Protein AF-A0A4Y2BUJ6-F1 (afdb_monomer_lite)

pLDDT: mean 91.86, std 6.01, range [64.06, 96.88]

Structure (mmCIF, N/CA/C/O backbone):
data_AF-A0A4Y2BUJ6-F1
#
_entry.id   AF-A0A4Y2BUJ6-F1
#
loop_
_atom_site.group_PDB
_atom_site.id
_atom_site.type_symbol
_atom_site.label_atom_id
_atom_site.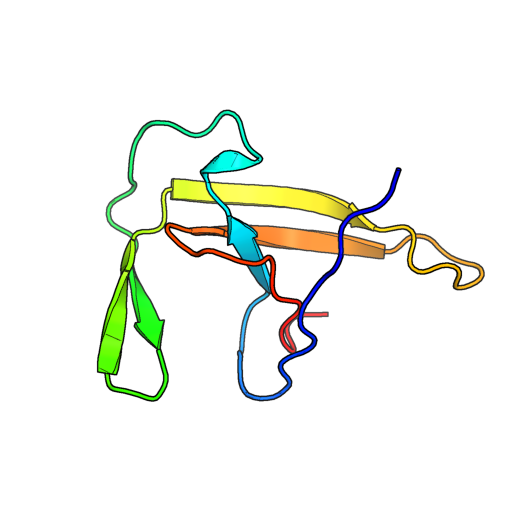label_alt_id
_atom_site.label_comp_id
_atom_site.label_asym_id
_atom_site.label_entity_id
_atom_site.label_seq_id
_atom_site.pdbx_PDB_ins_code
_atom_site.Cartn_x
_atom_site.Cartn_y
_atom_site.Cartn_z
_atom_site.occupancy
_atom_site.B_iso_or_equiv
_atom_site.auth_seq_id
_atom_site.auth_comp_id
_atom_site.auth_asym_id
_atom_site.auth_atom_id
_atom_site.pdbx_PDB_model_num
ATOM 1 N N . MET A 1 1 ? -19.384 11.682 0.063 1.00 64.06 1 MET A N 1
ATOM 2 C CA . MET A 1 1 ? -18.729 10.683 -0.810 1.00 64.06 1 MET A CA 1
ATOM 3 C C . MET A 1 1 ? -17.626 10.031 0.003 1.00 64.06 1 MET A C 1
ATOM 5 O O . MET A 1 1 ? -16.886 10.762 0.645 1.00 64.06 1 MET A O 1
ATOM 9 N N . GLY A 1 2 ? -17.583 8.701 0.058 1.00 81.75 2 GLY A N 1
ATOM 10 C CA . GLY A 1 2 ? -16.556 7.941 0.780 1.00 81.75 2 GLY A CA 1
ATOM 11 C C . GLY A 1 2 ? -15.686 7.142 -0.188 1.00 81.75 2 GLY A C 1
ATOM 12 O O . GLY A 1 2 ? -16.035 7.008 -1.361 1.00 81.75 2 GLY A O 1
ATOM 13 N N . PHE A 1 3 ? -14.566 6.614 0.298 1.00 85.81 3 PHE A N 1
ATOM 14 C CA . PHE A 1 3 ? -13.740 5.669 -0.452 1.00 85.81 3 PHE A CA 1
ATOM 15 C C . PHE A 1 3 ? -14.151 4.236 -0.116 1.00 85.81 3 PHE A C 1
ATOM 17 O O . PHE A 1 3 ? -14.488 3.934 1.026 1.00 85.81 3 PHE A O 1
ATOM 24 N N . GLN A 1 4 ? -14.107 3.354 -1.111 1.00 92.00 4 GLN A N 1
ATOM 25 C CA . GLN A 1 4 ? -14.211 1.915 -0.894 1.00 92.00 4 GLN A CA 1
ATOM 26 C C . GLN A 1 4 ? -12.804 1.344 -0.760 1.00 92.00 4 GLN A C 1
ATOM 28 O O . GLN A 1 4 ? -11.980 1.528 -1.656 1.00 92.00 4 GLN A O 1
ATOM 33 N N . PHE A 1 5 ? -12.551 0.674 0.360 1.00 93.69 5 PHE A N 1
ATOM 34 C CA . PHE A 1 5 ? -11.302 -0.026 0.634 1.00 93.69 5 PHE A CA 1
ATOM 35 C C . PHE A 1 5 ? -11.504 -1.528 0.476 1.00 93.69 5 PHE A C 1
ATOM 37 O O . PHE A 1 5 ? -12.548 -2.063 0.854 1.00 93.69 5 PHE A O 1
ATOM 44 N N . LEU A 1 6 ? -10.485 -2.200 -0.049 1.00 96.06 6 LEU A N 1
ATOM 45 C CA . LEU A 1 6 ? -10.339 -3.640 0.115 1.00 96.06 6 LEU A CA 1
ATOM 46 C C . LEU A 1 6 ? -9.772 -3.902 1.512 1.00 96.06 6 LEU A C 1
ATOM 48 O O . LEU A 1 6 ? -8.833 -3.228 1.931 1.00 96.06 6 LEU A O 1
ATOM 52 N N . ILE A 1 7 ? -10.342 -4.869 2.224 1.00 94.88 7 ILE A N 1
ATOM 53 C CA . ILE A 1 7 ? -9.783 -5.360 3.485 1.00 94.88 7 ILE A CA 1
ATOM 54 C C . ILE A 1 7 ? -8.987 -6.617 3.153 1.00 94.88 7 ILE A C 1
ATOM 56 O O . ILE A 1 7 ? -9.569 -7.593 2.678 1.00 94.88 7 ILE A O 1
ATOM 60 N N . ASP A 1 8 ? -7.676 -6.580 3.369 1.00 95.31 8 ASP A N 1
ATOM 61 C CA . ASP A 1 8 ? -6.766 -7.665 3.008 1.00 95.31 8 ASP A CA 1
ATOM 62 C C . ASP A 1 8 ? -5.919 -8.077 4.214 1.00 95.31 8 ASP A C 1
ATOM 64 O O . ASP A 1 8 ? -4.888 -7.482 4.516 1.00 95.31 8 ASP A O 1
ATOM 68 N N . SER A 1 9 ? -6.341 -9.138 4.904 1.00 94.62 9 SER A N 1
ATOM 69 C CA . SER A 1 9 ? -5.584 -9.703 6.027 1.00 94.62 9 SER A CA 1
ATOM 70 C C . SER A 1 9 ? -4.279 -10.389 5.604 1.00 94.62 9 SER A C 1
ATOM 72 O O . SER A 1 9 ? -3.494 -10.766 6.469 1.00 94.62 9 SER A O 1
ATOM 74 N N . GLY A 1 10 ? -4.062 -10.607 4.303 1.00 94.31 10 GLY A N 1
ATOM 75 C CA . GLY A 1 10 ? -2.806 -11.118 3.754 1.00 94.31 10 GLY A CA 1
ATOM 76 C C . GLY A 1 10 ? -1.770 -10.022 3.490 1.00 94.31 10 GLY A C 1
ATOM 77 O O . GLY A 1 10 ? -0.600 -10.336 3.267 1.00 94.31 10 GLY A O 1
ATOM 78 N N . ALA A 1 11 ? -2.169 -8.747 3.532 1.00 95.38 11 ALA A N 1
ATOM 79 C CA . ALA A 1 11 ? -1.272 -7.613 3.371 1.00 95.38 11 ALA A CA 1
ATOM 80 C C . ALA A 1 11 ? -0.755 -7.137 4.735 1.00 95.38 11 ALA A C 1
ATOM 82 O O . ALA A 1 11 ? -1.523 -6.719 5.597 1.00 95.38 11 ALA A O 1
ATOM 83 N N . ALA A 1 12 ? 0.568 -7.132 4.909 1.00 95.38 12 ALA A N 1
ATOM 84 C CA . ALA A 1 12 ? 1.203 -6.685 6.151 1.00 95.38 12 ALA A CA 1
ATOM 85 C C . ALA A 1 12 ? 1.091 -5.170 6.401 1.00 95.38 12 ALA A C 1
ATOM 87 O O . ALA A 1 12 ? 1.402 -4.723 7.498 1.00 95.38 12 ALA A O 1
ATOM 88 N N . VAL A 1 13 ? 0.712 -4.388 5.386 1.00 96.00 13 VAL A N 1
ATOM 89 C CA . VAL A 1 13 ? 0.666 -2.920 5.404 1.00 96.00 13 VAL A CA 1
ATOM 90 C C . VAL A 1 13 ? -0.531 -2.405 4.609 1.00 96.00 13 VAL A C 1
ATOM 92 O O . VAL A 1 13 ? -1.010 -3.074 3.688 1.00 96.00 13 VAL A O 1
ATOM 95 N N . SER A 1 14 ? -0.986 -1.200 4.939 1.00 96.75 14 SER A N 1
ATOM 96 C CA . SER A 1 14 ? -2.076 -0.511 4.252 1.00 96.75 14 SER A CA 1
ATOM 97 C C . SER A 1 14 ? -1.572 0.366 3.105 1.00 96.75 14 SER A C 1
ATOM 99 O O . SER A 1 14 ? -0.524 1.012 3.195 1.00 96.75 14 SER A O 1
ATOM 101 N N . TYR A 1 15 ? -2.349 0.442 2.021 1.00 96.69 15 TYR A N 1
ATOM 102 C CA . TYR A 1 15 ? -1.982 1.185 0.816 1.00 96.69 15 TYR A CA 1
ATOM 103 C C . TYR A 1 15 ? -3.037 2.187 0.349 1.00 96.69 15 TYR A C 1
ATOM 105 O O . TYR A 1 15 ? -4.239 1.912 0.340 1.00 96.69 15 TYR A O 1
ATOM 113 N N . LEU A 1 16 ? -2.557 3.321 -0.163 1.00 96.12 16 LEU A N 1
ATOM 114 C CA . LEU A 1 16 ? -3.351 4.285 -0.918 1.00 96.12 16 LEU A CA 1
ATOM 115 C C . LEU A 1 16 ? -2.868 4.369 -2.368 1.00 96.12 16 LEU A C 1
ATOM 117 O O . LEU A 1 16 ? -1.668 4.527 -2.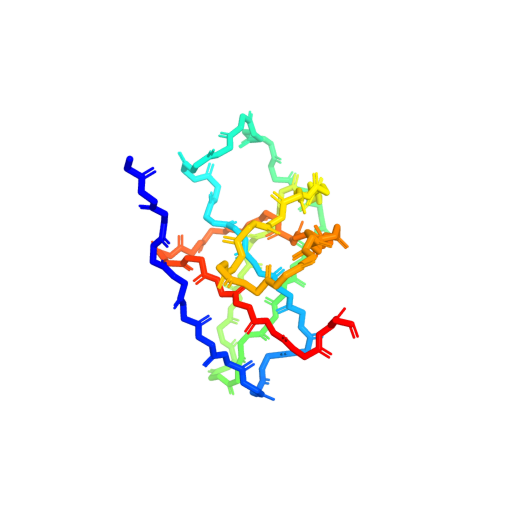613 1.00 96.12 16 LEU A O 1
ATOM 121 N N . PRO A 1 17 ? -3.789 4.358 -3.347 1.00 96.12 17 PRO A N 1
ATOM 122 C CA . PRO A 1 17 ? -3.466 4.638 -4.730 1.00 96.12 17 PRO A CA 1
ATOM 123 C C . PRO A 1 17 ? -2.841 6.023 -4.861 1.00 96.12 17 PRO A C 1
ATOM 125 O O . PRO A 1 17 ? -3.460 7.027 -4.498 1.00 96.12 17 PRO A O 1
ATOM 128 N N . ARG A 1 18 ? -1.672 6.105 -5.498 1.00 95.06 18 ARG A N 1
ATOM 129 C CA . ARG A 1 18 ? -1.012 7.377 -5.836 1.00 95.06 18 ARG A CA 1
ATOM 130 C C . ARG A 1 18 ? -1.944 8.377 -6.521 1.00 95.06 18 ARG A C 1
ATOM 132 O O . ARG A 1 18 ? -1.826 9.580 -6.323 1.00 95.06 18 ARG A O 1
ATOM 139 N N . ARG A 1 19 ? -2.894 7.895 -7.332 1.00 93.50 19 ARG A N 1
ATOM 140 C CA . ARG A 1 19 ? -3.873 8.755 -8.023 1.00 93.50 19 ARG A CA 1
ATOM 141 C C . ARG A 1 19 ? -4.749 9.579 -7.071 1.00 93.50 19 ARG A C 1
ATOM 143 O O . ARG A 1 19 ? -5.295 10.588 -7.503 1.00 93.50 19 ARG A O 1
ATOM 150 N N . LEU A 1 20 ? -4.888 9.150 -5.816 1.00 91.81 20 LEU A N 1
ATOM 151 C CA . LEU A 1 20 ? -5.674 9.835 -4.788 1.00 91.81 20 LEU A CA 1
ATOM 152 C C . LEU A 1 20 ? -4.851 10.843 -3.980 1.00 91.81 20 LEU A C 1
ATOM 154 O O . LEU A 1 20 ? -5.419 11.560 -3.162 1.00 91.81 20 LEU A O 1
ATOM 158 N N . THR A 1 21 ? -3.539 10.920 -4.204 1.00 91.62 21 THR A N 1
ATOM 159 C CA . THR A 1 21 ? -2.639 11.758 -3.410 1.00 91.62 21 THR A CA 1
ATOM 160 C C . THR A 1 21 ? -1.856 12.736 -4.283 1.00 91.62 21 THR A C 1
ATOM 162 O O . THR A 1 21 ? -1.884 12.704 -5.520 1.00 91.62 21 THR A O 1
ATOM 165 N N . LYS A 1 22 ? -1.154 13.664 -3.626 1.00 89.56 22 LYS A N 1
ATOM 166 C CA . LYS A 1 22 ? -0.298 14.657 -4.294 1.00 89.56 22 LYS A CA 1
ATOM 167 C C . LYS A 1 22 ? 1.117 14.137 -4.566 1.00 89.56 22 LYS A C 1
ATOM 169 O O . LYS A 1 22 ? 1.896 14.838 -5.207 1.00 89.56 22 LYS A O 1
ATOM 174 N N . TYR A 1 23 ? 1.455 12.925 -4.125 1.00 87.50 23 TYR A N 1
ATOM 175 C CA . TYR A 1 23 ? 2.784 12.352 -4.319 1.00 87.50 23 TYR A CA 1
ATOM 176 C C . TYR A 1 23 ? 3.008 12.017 -5.800 1.00 87.50 23 TYR A C 1
ATOM 178 O O . TYR A 1 23 ? 2.273 11.242 -6.419 1.00 87.50 23 TYR A O 1
ATOM 186 N N . ARG A 1 24 ? 4.020 12.649 -6.402 1.00 78.50 24 ARG A N 1
ATOM 187 C CA . ARG A 1 24 ? 4.358 12.479 -7.827 1.00 78.50 24 ARG A CA 1
ATOM 188 C C . ARG A 1 24 ? 5.678 11.754 -8.056 1.00 78.50 24 ARG A C 1
ATOM 190 O O . ARG A 1 24 ? 5.807 11.089 -9.079 1.00 78.50 24 ARG A O 1
ATOM 197 N N . VAL A 1 25 ? 6.611 11.858 -7.115 1.00 82.12 25 VAL A N 1
ATOM 198 C CA . VAL A 1 25 ? 7.964 11.304 -7.223 1.00 82.12 25 VAL A CA 1
ATOM 199 C C . VAL A 1 25 ? 8.005 9.947 -6.532 1.00 82.12 25 VAL A C 1
ATOM 201 O O . VAL A 1 25 ? 7.600 9.835 -5.378 1.00 82.12 25 VAL A O 1
ATOM 204 N N . ALA A 1 26 ? 8.433 8.915 -7.261 1.00 78.00 26 ALA A N 1
ATOM 205 C CA . ALA A 1 26 ? 8.659 7.597 -6.679 1.00 78.00 26 ALA A CA 1
ATOM 206 C C . ALA A 1 26 ? 9.868 7.655 -5.739 1.00 78.00 26 ALA A C 1
ATOM 208 O O . ALA A 1 26 ? 10.847 8.339 -6.038 1.00 78.00 26 ALA A O 1
ATOM 209 N N . GLN A 1 27 ? 9.794 6.941 -4.623 1.00 82.94 27 GLN A N 1
ATOM 210 C CA . GLN A 1 27 ? 10.943 6.740 -3.744 1.00 82.94 27 GLN A CA 1
ATOM 211 C C . GLN A 1 27 ? 11.657 5.443 -4.140 1.00 82.94 27 GLN A C 1
ATOM 213 O O . GLN A 1 27 ? 11.073 4.593 -4.813 1.00 82.94 27 GLN A O 1
ATOM 218 N N . GLU A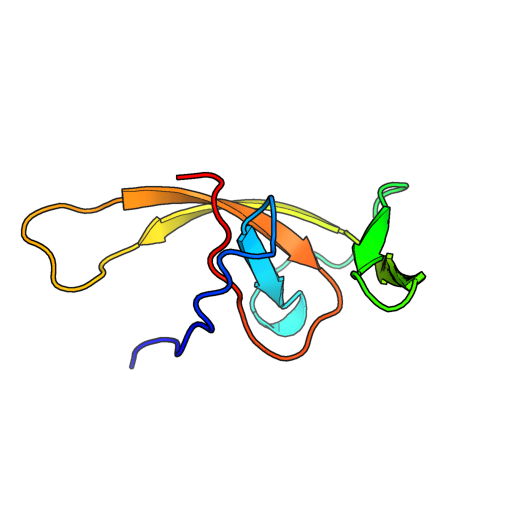 1 28 ? 12.901 5.248 -3.694 1.00 77.38 28 GLU A N 1
ATOM 219 C CA . GLU A 1 28 ? 13.629 3.971 -3.835 1.00 77.38 28 GLU A CA 1
ATOM 220 C C . GLU A 1 28 ? 13.074 2.888 -2.889 1.00 77.38 28 GLU A C 1
ATOM 222 O O . GLU A 1 28 ? 13.798 2.101 -2.288 1.00 77.38 28 GLU A O 1
ATOM 227 N N . THR A 1 29 ? 11.757 2.856 -2.705 1.00 84.06 29 THR A N 1
ATOM 228 C CA . THR A 1 29 ? 11.061 1.879 -1.877 1.00 84.06 29 THR A CA 1
ATOM 229 C C . THR A 1 29 ? 10.072 1.131 -2.743 1.00 84.06 29 THR A C 1
ATOM 231 O O . THR A 1 29 ? 9.332 1.707 -3.541 1.00 84.06 29 THR A O 1
ATOM 234 N N . THR A 1 30 ? 10.088 -0.183 -2.592 1.00 89.62 30 THR A N 1
ATOM 235 C CA . THR A 1 30 ? 9.327 -1.105 -3.415 1.00 89.62 30 THR A CA 1
ATOM 236 C C . THR A 1 30 ? 8.711 -2.160 -2.515 1.00 89.62 30 THR A C 1
ATOM 238 O O . THR A 1 30 ? 9.381 -2.684 -1.625 1.00 89.62 30 THR A O 1
ATOM 241 N N . SER A 1 31 ? 7.440 -2.470 -2.743 1.00 93.38 31 SER A N 1
ATOM 242 C CA . SER A 1 31 ? 6.760 -3.587 -2.092 1.00 93.38 31 SER A CA 1
ATOM 243 C C . SER A 1 31 ? 6.610 -4.759 -3.055 1.00 93.38 31 SER A C 1
ATOM 245 O O . SER A 1 31 ? 6.637 -4.584 -4.274 1.00 93.38 31 SER A O 1
ATOM 247 N N . TYR A 1 32 ? 6.429 -5.954 -2.500 1.00 94.88 32 TYR A N 1
ATOM 248 C CA . TYR A 1 32 ? 6.220 -7.177 -3.266 1.00 94.88 32 TYR A CA 1
ATOM 249 C C . TYR A 1 32 ? 4.861 -7.763 -2.910 1.00 94.88 32 TYR A C 1
ATOM 251 O O . TYR A 1 32 ? 4.557 -7.960 -1.734 1.00 94.88 32 TYR A O 1
ATOM 259 N N . ALA A 1 33 ? 4.044 -8.021 -3.925 1.00 93.50 33 ALA A N 1
ATOM 260 C CA . ALA A 1 33 ? 2.785 -8.726 -3.751 1.00 93.50 33 ALA A CA 1
ATOM 261 C C . ALA A 1 33 ? 3.021 -10.235 -3.590 1.00 93.50 33 ALA A C 1
ATOM 263 O O . ALA A 1 33 ? 4.058 -10.768 -3.989 1.00 93.50 33 ALA A O 1
ATOM 264 N N . ALA A 1 34 ? 2.018 -10.949 -3.076 1.00 92.62 34 ALA A N 1
ATOM 265 C CA . ALA A 1 34 ? 2.086 -12.401 -2.892 1.00 92.62 34 ALA A CA 1
ATOM 266 C C . ALA A 1 34 ? 2.320 -13.179 -4.203 1.00 92.62 34 ALA A C 1
ATOM 268 O O . ALA A 1 34 ? 2.872 -14.273 -4.186 1.00 92.62 34 ALA A O 1
ATOM 269 N N . A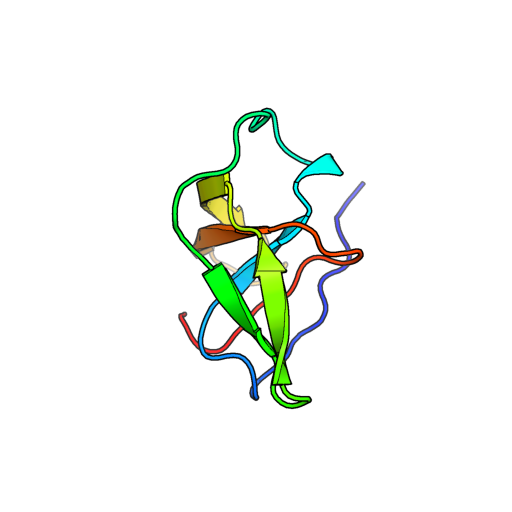SN A 1 35 ? 1.938 -12.610 -5.350 1.00 93.19 35 ASN A N 1
ATOM 270 C CA . ASN A 1 35 ? 2.197 -13.190 -6.672 1.00 93.19 35 ASN A CA 1
ATOM 271 C C . ASN A 1 35 ? 3.598 -12.854 -7.230 1.00 93.19 35 ASN A C 1
ATOM 273 O O . ASN A 1 35 ? 3.862 -13.111 -8.403 1.00 93.19 35 ASN A O 1
ATOM 277 N N . GLY A 1 36 ? 4.474 -12.245 -6.425 1.00 93.75 36 GLY A N 1
ATOM 278 C CA . GLY A 1 36 ? 5.830 -11.856 -6.810 1.00 93.75 36 GLY A CA 1
ATOM 279 C C . GLY A 1 36 ? 5.919 -10.565 -7.626 1.00 93.75 36 GLY A C 1
ATOM 280 O O . GLY A 1 36 ? 7.023 -10.166 -7.996 1.00 93.75 36 GLY A O 1
ATOM 281 N N . SER A 1 37 ? 4.799 -9.891 -7.912 1.00 94.69 37 SER A N 1
ATOM 282 C CA . SER A 1 37 ? 4.840 -8.625 -8.638 1.00 94.69 37 SER A CA 1
ATOM 283 C C . SER A 1 37 ? 5.390 -7.493 -7.774 1.00 94.69 37 SER A C 1
ATOM 285 O O . SER A 1 37 ? 5.215 -7.433 -6.554 1.00 94.69 37 SER A O 1
ATOM 287 N N . THR A 1 38 ? 6.070 -6.573 -8.442 1.00 95.31 38 THR A N 1
ATOM 288 C CA . THR A 1 38 ? 6.659 -5.383 -7.843 1.00 95.31 38 THR A CA 1
ATOM 289 C C . THR A 1 38 ? 5.647 -4.239 -7.801 1.00 95.31 38 THR A C 1
ATOM 291 O O . THR A 1 38 ? 5.033 -3.915 -8.817 1.00 95.31 38 THR A O 1
ATOM 294 N N . ILE A 1 39 ? 5.524 -3.576 -6.652 1.00 95.19 39 ILE A N 1
ATOM 295 C CA . ILE A 1 39 ? 4.682 -2.393 -6.457 1.00 95.19 39 ILE A CA 1
ATOM 296 C C . ILE A 1 39 ? 5.584 -1.197 -6.146 1.00 95.19 39 ILE A C 1
ATOM 298 O O . ILE A 1 39 ? 6.311 -1.194 -5.152 1.00 95.19 39 ILE A O 1
ATOM 302 N N . LYS A 1 40 ? 5.528 -0.163 -6.993 1.00 95.19 40 LYS A N 1
ATOM 303 C CA . LYS A 1 40 ? 6.261 1.093 -6.774 1.00 95.19 40 LYS A CA 1
ATOM 304 C C . LYS A 1 40 ? 5.615 1.896 -5.650 1.00 95.19 40 LYS A C 1
ATOM 306 O O . LYS A 1 40 ? 4.399 2.102 -5.679 1.00 95.19 40 LYS A O 1
ATOM 311 N N . CYS A 1 41 ? 6.432 2.408 -4.731 1.00 95.56 41 CYS A N 1
ATOM 312 C CA . CYS A 1 41 ? 5.982 3.239 -3.618 1.00 95.56 41 CYS A CA 1
ATOM 313 C C . CYS A 1 41 ? 6.497 4.684 -3.740 1.00 95.56 41 CYS A C 1
ATOM 315 O O . CYS A 1 41 ? 7.534 4.962 -4.346 1.00 95.56 41 CYS A O 1
ATOM 317 N N . TYR A 1 42 ? 5.743 5.625 -3.177 1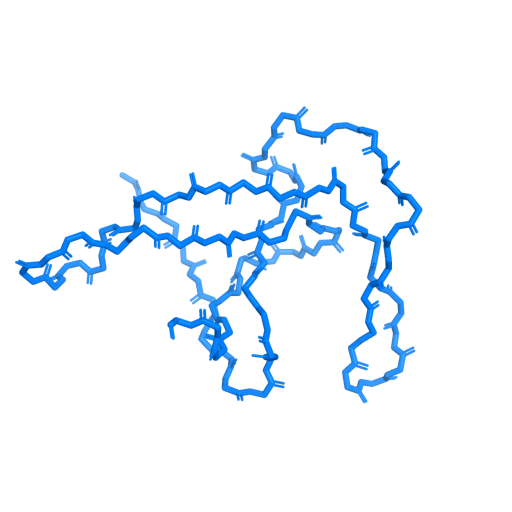.00 95.50 42 TYR A N 1
ATOM 318 C CA . TYR A 1 42 ? 5.949 7.070 -3.350 1.00 95.50 42 TYR A CA 1
ATOM 319 C C . TYR A 1 42 ? 6.126 7.814 -2.019 1.00 95.50 42 TYR A C 1
ATOM 321 O O . TYR A 1 42 ? 6.334 9.025 -2.014 1.00 95.50 42 TYR A O 1
ATOM 329 N N . GLY A 1 43 ? 6.044 7.095 -0.900 1.00 94.12 43 GLY A N 1
ATOM 330 C CA . GLY A 1 43 ? 6.116 7.630 0.455 1.00 94.12 43 GLY A CA 1
ATOM 331 C C . GLY A 1 43 ? 4.973 7.109 1.316 1.00 94.12 43 GLY A C 1
ATOM 332 O O . GLY A 1 43 ? 4.295 6.147 0.948 1.00 94.12 43 GLY A O 1
ATOM 333 N N . THR A 1 44 ? 4.756 7.762 2.451 1.00 94.56 44 THR A N 1
ATOM 334 C CA . THR A 1 44 ? 3.673 7.451 3.384 1.00 94.56 44 THR A CA 1
ATOM 335 C C . THR A 1 44 ? 2.815 8.676 3.672 1.00 94.56 44 THR A C 1
ATOM 337 O O . THR A 1 44 ? 3.288 9.811 3.587 1.00 94.56 44 THR A O 1
ATOM 340 N N . GLU A 1 45 ? 1.549 8.446 4.013 1.00 93.56 45 GLU A N 1
ATOM 341 C CA . GLU A 1 45 ? 0.604 9.485 4.422 1.00 93.56 45 GLU A CA 1
ATOM 342 C C . GLU A 1 45 ? -0.235 8.981 5.601 1.00 93.56 45 GLU A C 1
ATOM 344 O O . GLU A 1 45 ? -0.782 7.879 5.559 1.00 93.56 45 GLU A O 1
ATOM 349 N N . GLN A 1 46 ? -0.327 9.778 6.667 1.00 94.69 46 GLN A N 1
ATOM 350 C CA . GLN A 1 46 ? -1.157 9.456 7.825 1.00 94.69 46 GLN A CA 1
ATOM 351 C C . GLN A 1 46 ? -2.569 10.006 7.611 1.00 94.69 46 GLN A C 1
ATOM 353 O O . GLN A 1 46 ? -2.753 11.214 7.458 1.00 94.69 46 GLN A O 1
ATOM 358 N N . ILE A 1 47 ? -3.569 9.125 7.615 1.00 92.38 47 ILE A N 1
ATOM 359 C CA . ILE A 1 47 ? -4.971 9.480 7.379 1.00 92.38 47 ILE A CA 1
ATOM 360 C C . ILE A 1 47 ? -5.818 9.153 8.603 1.00 92.38 47 ILE A C 1
ATOM 362 O O . ILE A 1 47 ? -5.733 8.069 9.171 1.00 92.38 47 ILE A O 1
ATOM 366 N N . ASN A 1 48 ? -6.698 10.086 8.969 1.00 92.56 48 ASN A N 1
ATOM 367 C CA . ASN A 1 48 ? -7.771 9.827 9.923 1.00 92.56 48 ASN A CA 1
ATOM 368 C C . ASN A 1 48 ? -8.947 9.158 9.201 1.00 92.56 48 ASN A C 1
ATOM 370 O O . ASN A 1 48 ? -9.736 9.832 8.536 1.00 92.56 48 ASN A O 1
ATOM 374 N N . LEU A 1 49 ? -9.059 7.840 9.332 1.00 91.19 49 LEU A N 1
ATOM 375 C CA . LEU A 1 49 ? -10.165 7.053 8.808 1.00 91.19 49 LEU A CA 1
ATOM 376 C C . LEU A 1 49 ? -11.381 7.150 9.731 1.00 91.19 49 LEU A C 1
ATOM 378 O O . LEU A 1 49 ? -11.303 6.914 10.941 1.00 91.19 49 LEU A O 1
ATOM 382 N N . ASP A 1 50 ? -12.522 7.452 9.123 1.00 92.00 50 ASP A N 1
ATOM 383 C CA . ASP A 1 50 ? -13.837 7.251 9.712 1.00 92.00 50 ASP A CA 1
ATOM 384 C C . ASP A 1 50 ? -14.448 5.991 9.092 1.00 92.00 50 ASP A C 1
ATOM 386 O O . ASP A 1 50 ? -14.846 5.982 7.927 1.00 92.00 50 ASP A O 1
ATOM 390 N N . LEU A 1 51 ? -14.464 4.908 9.869 1.00 88.94 51 LEU A N 1
ATOM 391 C CA . LEU A 1 51 ? -15.014 3.614 9.457 1.00 88.94 51 LEU A CA 1
ATOM 392 C C . LEU A 1 51 ? -16.481 3.444 9.895 1.00 88.94 51 LEU A C 1
ATOM 394 O O . LEU A 1 51 ? -16.997 2.328 9.883 1.00 88.94 51 LEU A O 1
ATOM 398 N N . GLY A 1 52 ? -17.144 4.510 10.365 1.00 90.62 52 GLY A N 1
ATOM 399 C CA . GLY A 1 52 ? -18.475 4.427 10.983 1.00 90.62 52 GLY A CA 1
ATOM 400 C C . GLY A 1 52 ? -18.478 3.728 12.349 1.00 90.62 52 GLY A C 1
ATOM 401 O O . GLY A 1 52 ? -19.529 3.471 12.935 1.00 90.62 52 GLY A O 1
ATOM 402 N N . LEU A 1 53 ? -17.293 3.424 12.877 1.00 88.62 53 LEU A N 1
ATOM 403 C CA . LEU A 1 53 ? -17.100 2.962 14.243 1.00 88.62 53 LEU A CA 1
ATOM 404 C C . LEU A 1 53 ? -17.041 4.198 15.145 1.00 88.62 53 LEU A C 1
ATOM 406 O O . LEU A 1 53 ? -16.630 5.270 14.717 1.00 88.62 53 LEU A O 1
ATOM 410 N N . ARG A 1 54 ? -17.431 4.074 16.415 1.00 93.62 54 ARG A N 1
ATOM 411 C CA . ARG A 1 54 ? -17.538 5.202 17.372 1.00 93.62 54 ARG A CA 1
ATOM 412 C C . ARG A 1 54 ? -16.193 5.868 17.746 1.00 93.62 54 ARG A C 1
ATOM 414 O O . ARG A 1 54 ? -16.081 6.473 18.808 1.00 93.62 54 ARG A O 1
ATOM 421 N N . ARG A 1 55 ? -15.156 5.710 16.924 1.00 90.69 55 ARG A N 1
ATOM 422 C CA . ARG A 1 55 ? -13.832 6.319 17.038 1.00 90.69 55 ARG A CA 1
ATOM 423 C C . ARG A 1 55 ? -13.240 6.522 15.641 1.00 90.69 55 ARG A C 1
ATOM 425 O O . ARG A 1 55 ? -13.511 5.736 14.735 1.00 90.69 55 ARG A O 1
ATOM 432 N N . LYS A 1 56 ? -12.384 7.533 15.504 1.00 90.50 56 LYS A N 1
ATOM 433 C CA . LYS A 1 56 ? -11.524 7.700 14.326 1.00 90.50 56 LYS A CA 1
ATOM 434 C C . LYS A 1 56 ? -10.264 6.858 14.492 1.00 90.50 56 LYS A C 1
ATOM 436 O O . LYS A 1 56 ? -9.781 6.705 15.615 1.00 90.50 56 LYS A O 1
ATOM 441 N N . PHE A 1 57 ? -9.729 6.357 13.388 1.00 91.00 57 PHE A N 1
ATOM 442 C CA . PHE A 1 57 ? -8.463 5.627 13.360 1.00 91.00 57 PHE A CA 1
ATOM 443 C C . PHE A 1 57 ? -7.433 6.473 12.629 1.00 91.00 57 PHE A C 1
ATOM 445 O O . PHE A 1 57 ? -7.664 6.852 11.486 1.00 91.00 57 PHE A O 1
ATOM 452 N N . SER A 1 58 ? -6.320 6.792 13.281 1.00 92.69 58 SER A N 1
ATOM 453 C CA . SER A 1 58 ? -5.187 7.415 12.600 1.00 92.69 58 SER A CA 1
ATOM 454 C C . SER A 1 58 ? -4.301 6.305 12.059 1.00 92.69 58 SER A C 1
ATOM 456 O O . SER A 1 58 ? -3.741 5.544 12.843 1.00 92.69 58 SER A O 1
ATOM 458 N N . TRP A 1 59 ? -4.220 6.187 10.738 1.00 93.94 59 TRP A N 1
ATOM 459 C CA . TRP A 1 59 ? -3.602 5.049 10.064 1.00 93.94 59 TRP A CA 1
ATOM 460 C C . TRP A 1 59 ? -2.535 5.532 9.087 1.00 93.94 59 TRP A C 1
ATOM 462 O O . TRP A 1 59 ? -2.773 6.459 8.308 1.00 93.94 59 TRP A O 1
ATOM 472 N N . CYS A 1 60 ? -1.350 4.929 9.142 1.00 95.06 60 CYS A N 1
ATOM 473 C CA . CYS A 1 60 ? -0.281 5.201 8.189 1.00 95.06 60 CYS A CA 1
ATOM 474 C C . CYS A 1 60 ? -0.507 4.370 6.925 1.00 95.06 60 CYS A C 1
ATOM 476 O O . CYS A 1 60 ? -0.600 3.152 7.001 1.00 95.06 60 CYS A O 1
ATOM 478 N N . PHE A 1 61 ? -0.579 5.019 5.769 1.00 96.00 61 PHE A N 1
ATOM 479 C CA . PHE A 1 61 ? -0.696 4.346 4.483 1.00 96.00 61 PHE A CA 1
ATOM 480 C C . PHE A 1 61 ? 0.582 4.505 3.676 1.00 96.00 61 PHE A C 1
ATOM 482 O O . PHE A 1 61 ? 1.143 5.599 3.605 1.00 96.00 61 PHE A O 1
ATOM 489 N N . ILE A 1 62 ? 0.985 3.446 2.979 1.00 96.62 62 ILE A N 1
ATOM 490 C CA . ILE A 1 62 ? 1.987 3.531 1.920 1.00 96.62 62 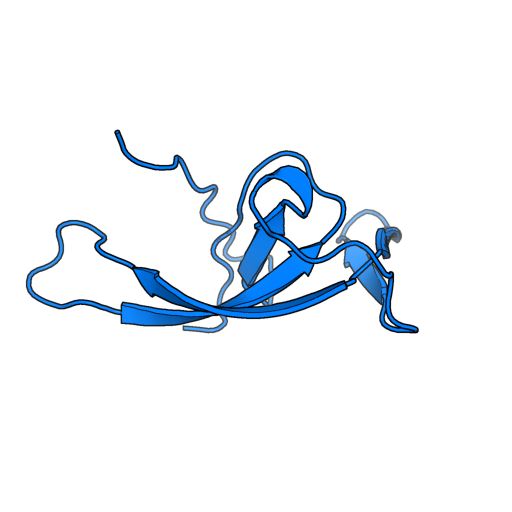ILE A CA 1
ATOM 491 C C . ILE A 1 62 ? 1.306 4.011 0.638 1.00 96.62 62 ILE A C 1
ATOM 493 O O . ILE A 1 62 ? 0.316 3.441 0.174 1.00 96.62 62 ILE A O 1
ATOM 497 N N . ILE A 1 63 ? 1.855 5.053 0.023 1.00 96.69 63 ILE A N 1
ATOM 498 C CA . ILE A 1 63 ? 1.393 5.521 -1.279 1.00 96.69 63 ILE A CA 1
ATOM 499 C C . ILE A 1 63 ? 2.005 4.635 -2.355 1.00 96.69 63 ILE A C 1
ATOM 501 O O . ILE A 1 63 ? 3.228 4.588 -2.488 1.00 96.69 63 ILE A O 1
ATOM 505 N N . ALA A 1 64 ? 1.166 3.969 -3.142 1.00 96.12 64 ALA A N 1
ATOM 506 C CA . ALA A 1 64 ? 1.603 2.956 -4.095 1.00 96.12 64 ALA A CA 1
ATOM 507 C C . ALA A 1 64 ? 0.915 3.063 -5.463 1.00 96.12 64 ALA A C 1
ATOM 509 O O . ALA A 1 64 ? -0.170 3.640 -5.603 1.00 96.12 64 ALA A O 1
ATOM 510 N N . ASP A 1 65 ? 1.553 2.488 -6.485 1.00 95.25 65 ASP A N 1
ATOM 511 C CA . ASP A 1 65 ? 0.983 2.357 -7.832 1.00 95.25 65 ASP A CA 1
ATOM 512 C C . ASP A 1 65 ? -0.009 1.183 -7.902 1.00 95.25 65 ASP A C 1
ATOM 514 O O . ASP A 1 65 ? 0.275 0.125 -8.460 1.00 95.25 65 ASP A O 1
ATOM 518 N N . ILE A 1 66 ? -1.170 1.357 -7.264 1.00 95.00 66 ILE A N 1
ATOM 519 C CA . ILE A 1 66 ? -2.248 0.360 -7.193 1.00 95.00 66 ILE A CA 1
ATOM 520 C C . ILE A 1 66 ? -3.600 0.966 -7.587 1.00 95.00 66 ILE A C 1
ATOM 522 O O . ILE A 1 66 ? -3.782 2.185 -7.594 1.00 95.00 66 ILE A O 1
ATOM 526 N N . SER A 1 67 ? -4.575 0.113 -7.913 1.00 94.69 67 SER A N 1
ATOM 527 C CA . SER A 1 67 ? -5.885 0.541 -8.421 1.00 94.69 67 SER A CA 1
ATOM 528 C C . SER A 1 67 ? -6.910 0.858 -7.330 1.00 94.69 67 SER A C 1
ATOM 530 O O . SER A 1 67 ? -7.694 1.791 -7.500 1.00 94.69 67 SER A O 1
ATOM 532 N N . HIS A 1 68 ? -6.907 0.130 -6.215 1.00 95.31 68 HIS A N 1
ATOM 533 C CA . HIS A 1 68 ? -7.860 0.289 -5.113 1.00 95.31 68 HIS A CA 1
ATOM 534 C C . HIS A 1 68 ? -7.100 0.453 -3.800 1.00 95.31 68 HIS A C 1
ATOM 536 O O . HIS A 1 68 ? -6.044 -0.158 -3.655 1.00 95.31 68 HIS A O 1
ATOM 542 N N . PRO A 1 69 ? -7.584 1.274 -2.857 1.00 95.94 69 PRO A N 1
ATOM 543 C CA . PRO A 1 69 ? -6.954 1.364 -1.553 1.00 95.94 69 PRO A CA 1
ATOM 544 C C . PRO A 1 69 ? -7.184 0.081 -0.752 1.00 95.94 69 PRO A C 1
ATOM 546 O O . PRO A 1 69 ? -8.231 -0.560 -0.873 1.00 95.94 69 PRO A O 1
ATOM 549 N N . ILE A 1 70 ? -6.184 -0.288 0.041 1.00 96.88 70 ILE A N 1
ATOM 550 C CA . ILE A 1 70 ? -6.135 -1.538 0.803 1.00 96.88 70 ILE A CA 1
ATOM 551 C C . ILE A 1 70 ? -5.904 -1.190 2.270 1.00 96.88 70 ILE A C 1
ATOM 553 O O . ILE A 1 70 ? -5.016 -0.396 2.579 1.00 96.88 70 ILE A O 1
ATOM 557 N N . ILE A 1 71 ? -6.690 -1.794 3.154 1.00 95.88 71 ILE A N 1
ATOM 558 C CA . ILE A 1 71 ? -6.406 -1.854 4.586 1.00 95.88 71 ILE A CA 1
ATOM 559 C C . ILE A 1 71 ? -5.778 -3.218 4.864 1.00 95.88 71 ILE A C 1
ATOM 561 O O . ILE A 1 71 ? -6.423 -4.248 4.649 1.00 95.88 71 ILE A O 1
ATOM 565 N N . GLY A 1 72 ? -4.519 -3.190 5.290 1.00 95.75 72 GLY A N 1
ATOM 566 C CA . GLY A 1 72 ? -3.757 -4.357 5.708 1.00 95.75 72 GLY A CA 1
ATOM 567 C C . GLY A 1 72 ? -3.892 -4.633 7.205 1.00 95.75 72 GLY A C 1
ATOM 568 O O . GLY A 1 72 ? -4.752 -4.083 7.896 1.00 95.75 72 GLY A O 1
ATOM 569 N N . SER A 1 73 ? -3.014 -5.489 7.717 1.00 95.00 73 SER A N 1
ATOM 570 C CA . SER A 1 73 ? -2.970 -5.888 9.127 1.00 95.00 73 SER A CA 1
ATOM 571 C C . SER A 1 73 ? -2.108 -4.977 10.016 1.00 95.00 73 SER A C 1
ATOM 573 O O . SER A 1 73 ? -1.727 -5.394 11.105 1.00 95.00 73 SER A O 1
ATOM 575 N N . ASP A 1 74 ? -1.756 -3.775 9.557 1.00 92.62 74 ASP A N 1
ATOM 576 C CA . ASP A 1 74 ? -0.872 -2.812 10.237 1.00 92.62 74 ASP A CA 1
ATOM 577 C C . ASP A 1 74 ? -1.594 -1.847 11.193 1.00 92.62 74 ASP A C 1
ATOM 579 O O . ASP A 1 74 ? -1.027 -0.816 11.559 1.00 92.62 74 ASP A O 1
ATOM 583 N N . LEU A 1 75 ? -2.838 -2.167 11.574 1.00 72.00 75 LEU A N 1
ATOM 584 C CA . LEU A 1 75 ? -3.601 -1.402 12.567 1.00 72.00 75 LEU A CA 1
ATOM 585 C C . LEU A 1 75 ? -2.985 -1.464 13.967 1.00 72.00 75 LEU A C 1
ATOM 587 O O . LEU A 1 75 ? -2.647 -2.585 14.410 1.00 72.00 75 LEU A O 1
#

InterPro domains:
  IPR001969 Aspartic peptidase, active site [PS00141] (5-16)
  IPR001995 Peptidase A2A, retrovirus, catalytic [PS50175] (3-75)
  IPR021109 Aspartic peptidase domain superfamily [G3DSA:2.40.70.10] (2-75)
  IPR021109 Aspartic peptidase domain superfamily [SSF50630] (3-75)

Sequence (75 aa):
MGFQFLIDSGAAVSYLPRRLTKYRVAQETTSYAANGSTIKCYGTEQINLDLGLRRKFSWCFIIADISHPIIGSDL

Foldseek 3Di:
DDADAAEDQPDQFWADELVVDPQDDWDPDWDADPVRDIKTWRAKDWDFDDPVPPDTDTGIHTHINDDGTYDYPND

Secondary structure (DSSP, 8-state):
-----EE-TT-SS-EEEGGGSS--SPPS-EEE-TTS-EEEEEEEEEEEE--SSSS-EEEEEEEES-SS-EE-S--

Radius of gyration: 12.29 Å; chains: 1; bounding box: 32×28×26 Å

Organism: Araneus ventricosus (NCBI:txid182803)